Protein AF-A0A3A9FS52-F1 (afdb_monomer)

Solvent-accessible surface area (backbone atoms only — not comparable to full-atom values): 4676 Å² total; per-residue (Å²): 110,68,69,62,52,54,52,50,52,51,52,53,52,51,50,45,76,70,56,87,53,55,70,67,63,45,51,53,53,53,50,52,54,51,54,51,51,51,53,52,52,53,51,48,54,54,46,52,52,52,52,54,56,47,51,55,52,57,57,54,56,67,61,68,77,70,70,76,78,84,84,80,80,86,79,84,133

pLDDT: mean 70.99, std 16.24, range [37.06, 88.94]

Mean predicted aligned error: 14.93 Å

Radius of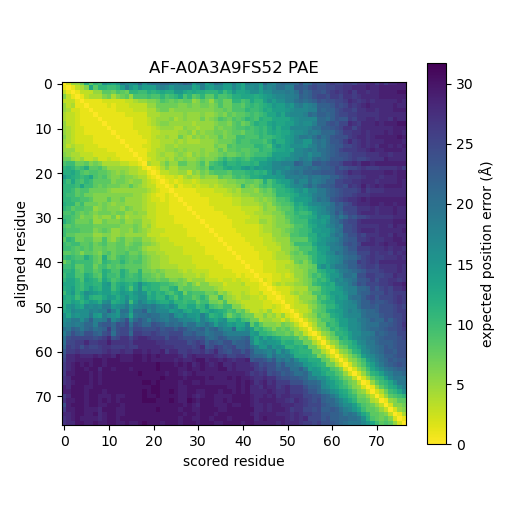 gyration: 27.94 Å; Cα contacts (8 Å, |Δi|>4): 4; chains: 1; bounding box: 60×15×83 Å

Foldseek 3Di:
DVVVVVVVVVVLVVCVVPVPDDPVVSVVVVVVVVVVVVVVVVVVVVVVVVVVVVVVVVVVVVVVPPDDDDPPDDDDD

Structure (mmCIF, N/CA/C/O backbone):
data_AF-A0A3A9FS52-F1
#
_entry.id   AF-A0A3A9FS52-F1
#
loop_
_atom_site.group_PDB
_atom_site.id
_atom_site.type_symbol
_atom_site.label_atom_id
_atom_site.label_alt_id
_atom_site.label_comp_id
_atom_site.label_asym_id
_atom_site.label_entity_id
_atom_site.label_seq_id
_atom_site.pdbx_PDB_ins_code
_atom_site.Cartn_x
_atom_site.Cartn_y
_atom_site.Cartn_z
_atom_site.occupancy
_atom_site.B_iso_or_equiv
_atom_site.auth_seq_id
_atom_site.auth_comp_id
_atom_site.auth_asym_id
_atom_site.auth_atom_id
_atom_site.pdbx_PDB_model_num
ATOM 1 N N . MET A 1 1 ? 1.817 -4.271 14.773 1.00 55.59 1 MET A N 1
ATOM 2 C CA . MET A 1 1 ? 1.386 -3.526 13.567 1.00 55.59 1 MET A CA 1
ATOM 3 C C . MET A 1 1 ? 2.523 -2.843 12.806 1.00 55.59 1 MET A C 1
ATOM 5 O O . MET A 1 1 ? 2.669 -3.133 11.629 1.00 55.59 1 MET A O 1
ATOM 9 N N . ILE A 1 2 ? 3.364 -2.007 13.436 1.00 56.09 2 ILE A N 1
ATOM 10 C CA . ILE A 1 2 ? 4.419 -1.234 12.732 1.00 56.09 2 ILE A CA 1
ATOM 11 C C . ILE A 1 2 ? 5.420 -2.115 11.955 1.00 56.09 2 ILE A C 1
ATOM 13 O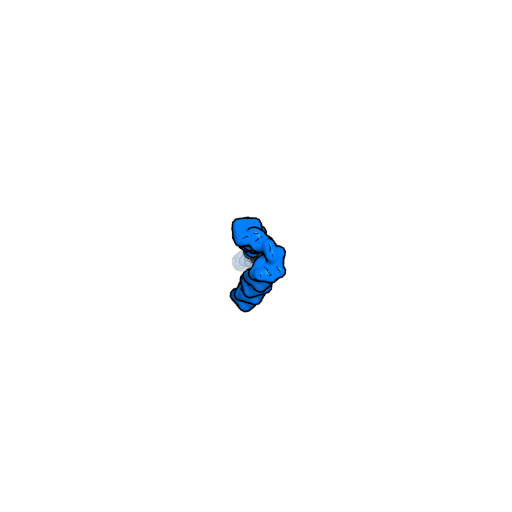 O . ILE A 1 2 ? 5.742 -1.799 10.814 1.00 56.09 2 ILE A O 1
ATOM 17 N N . ARG A 1 3 ? 5.859 -3.253 12.520 1.00 57.09 3 ARG A N 1
ATOM 18 C CA . ARG A 1 3 ? 6.743 -4.208 11.815 1.00 57.09 3 ARG A CA 1
ATOM 19 C C . ARG A 1 3 ? 6.115 -4.779 10.539 1.00 57.09 3 ARG A C 1
ATOM 21 O O . ARG A 1 3 ? 6.789 -4.853 9.520 1.00 57.09 3 ARG A O 1
ATOM 28 N N . ASN A 1 4 ? 4.827 -5.126 10.578 1.00 73.25 4 ASN A N 1
ATOM 29 C CA . ASN A 1 4 ? 4.122 -5.671 9.413 1.00 73.25 4 ASN A CA 1
ATOM 30 C C . ASN A 1 4 ? 3.979 -4.610 8.315 1.00 73.25 4 ASN A C 1
ATOM 32 O O . ASN A 1 4 ? 4.118 -4.924 7.140 1.00 73.25 4 ASN A O 1
ATOM 36 N N . TYR A 1 5 ? 3.773 -3.348 8.703 1.00 72.44 5 TYR A N 1
ATOM 37 C CA . TYR A 1 5 ? 3.714 -2.228 7.767 1.00 72.44 5 TYR A CA 1
ATOM 38 C C . TYR A 1 5 ? 5.067 -1.948 7.097 1.00 72.44 5 TYR A C 1
ATOM 40 O O . TYR A 1 5 ? 5.127 -1.764 5.883 1.00 72.44 5 TYR A O 1
ATOM 48 N N . GLN A 1 6 ? 6.161 -1.949 7.866 1.00 74.12 6 GLN A N 1
ATOM 49 C CA . GLN A 1 6 ? 7.511 -1.770 7.318 1.00 74.12 6 GLN A CA 1
ATOM 50 C C . GLN A 1 6 ? 7.874 -2.885 6.330 1.00 74.12 6 GLN A C 1
ATOM 52 O O . GLN A 1 6 ? 8.334 -2.590 5.230 1.00 74.12 6 GLN A O 1
ATOM 57 N N . MET A 1 7 ? 7.582 -4.140 6.685 1.00 82.62 7 MET A N 1
ATOM 58 C CA . MET A 1 7 ? 7.852 -5.295 5.826 1.00 82.62 7 MET A CA 1
ATOM 59 C C . MET A 1 7 ? 7.018 -5.262 4.536 1.00 82.62 7 MET A C 1
ATOM 61 O O . MET A 1 7 ? 7.544 -5.500 3.452 1.00 82.62 7 MET A O 1
ATOM 65 N N . LEU A 1 8 ? 5.739 -4.887 4.629 1.00 80.44 8 LEU A N 1
ATOM 66 C CA . LEU A 1 8 ? 4.872 -4.713 3.462 1.00 80.44 8 LEU A CA 1
ATOM 67 C C . LEU A 1 8 ? 5.382 -3.603 2.533 1.00 80.44 8 LEU A C 1
ATOM 69 O O . LEU A 1 8 ? 5.409 -3.768 1.315 1.00 80.44 8 LEU A O 1
ATOM 73 N N . LYS A 1 9 ? 5.833 -2.480 3.103 1.00 80.56 9 LYS A N 1
ATOM 74 C CA . LYS A 1 9 ? 6.411 -1.370 2.339 1.00 80.56 9 LYS A CA 1
ATOM 75 C C . LYS A 1 9 ? 7.672 -1.797 1.580 1.00 80.56 9 LYS A C 1
ATOM 77 O O . LYS A 1 9 ? 7.825 -1.430 0.418 1.00 80.56 9 LYS A O 1
ATOM 82 N N . GLU A 1 10 ? 8.556 -2.572 2.207 1.00 85.44 10 GLU A N 1
ATOM 83 C CA . GLU A 1 10 ? 9.746 -3.123 1.543 1.00 85.44 10 GLU A CA 1
ATOM 84 C C . GLU A 1 10 ? 9.389 -4.088 0.412 1.00 85.44 10 GLU A C 1
ATOM 86 O O . GLU A 1 10 ? 9.952 -3.973 -0.674 1.00 85.44 10 GLU A O 1
ATOM 91 N N . GLN A 1 11 ? 8.422 -4.985 0.622 1.00 85.00 11 GLN A N 1
ATOM 92 C CA . GLN A 1 11 ? 7.969 -5.922 -0.412 1.00 85.00 11 GLN A CA 1
ATOM 93 C C . GLN A 1 11 ? 7.379 -5.205 -1.628 1.00 85.00 11 GLN A C 1
ATOM 95 O O . GLN A 1 11 ? 7.700 -5.552 -2.763 1.00 85.00 11 GLN A O 1
ATOM 100 N N . ILE A 1 12 ? 6.556 -4.180 -1.398 1.00 81.75 12 ILE A N 1
ATOM 101 C CA . ILE A 1 12 ? 5.975 -3.360 -2.465 1.00 81.75 12 ILE A CA 1
ATOM 102 C C . ILE A 1 12 ? 7.080 -2.631 -3.240 1.00 81.75 12 ILE A C 1
ATOM 104 O O . ILE A 1 12 ? 7.102 -2.678 -4.469 1.00 81.75 12 ILE A O 1
ATOM 108 N N . ASN A 1 13 ? 8.032 -2.008 -2.539 1.00 81.62 13 ASN A N 1
ATOM 109 C CA . ASN A 1 13 ? 9.156 -1.322 -3.178 1.00 81.62 13 ASN A CA 1
ATOM 110 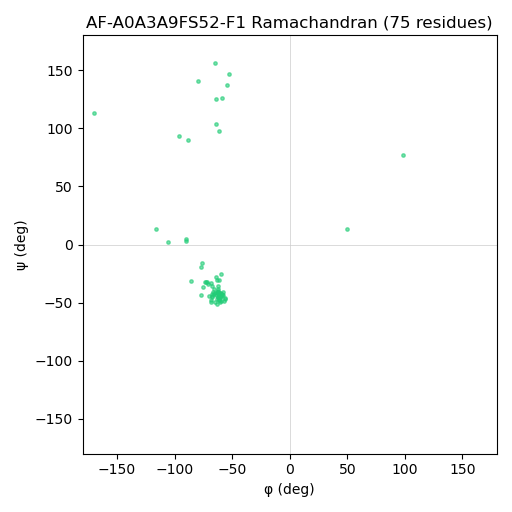C C . ASN A 1 13 ? 10.023 -2.280 -4.003 1.00 81.62 13 ASN A C 1
ATOM 112 O O . ASN A 1 13 ? 10.393 -1.953 -5.130 1.00 81.62 13 ASN A O 1
ATOM 116 N N . TYR A 1 14 ? 10.318 -3.464 -3.463 1.00 86.69 14 TYR A N 1
ATOM 117 C CA . TYR A 1 14 ? 11.073 -4.493 -4.167 1.00 86.69 14 TYR A CA 1
ATOM 118 C C . TYR A 1 14 ? 10.343 -4.956 -5.431 1.00 86.69 14 TYR A C 1
ATOM 120 O O . TYR A 1 14 ? 10.944 -5.002 -6.502 1.00 86.69 14 TYR A O 1
ATOM 128 N N . ALA A 1 15 ? 9.044 -5.250 -5.337 1.00 84.25 15 ALA A N 1
ATOM 129 C CA . ALA A 1 15 ? 8.248 -5.672 -6.486 1.00 84.25 15 ALA A CA 1
ATOM 130 C C . ALA A 1 15 ? 8.263 -4.614 -7.599 1.00 84.25 15 ALA A C 1
ATOM 132 O O . ALA A 1 15 ? 8.480 -4.948 -8.757 1.00 84.25 15 ALA A O 1
ATOM 133 N N . I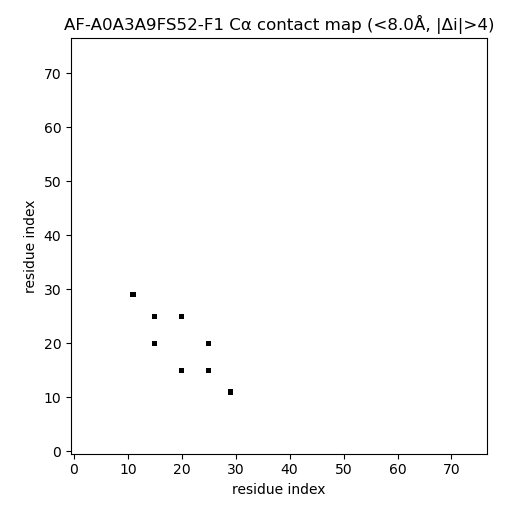LE A 1 16 ? 8.130 -3.335 -7.245 1.00 80.94 16 ILE A N 1
ATOM 134 C CA . ILE A 1 16 ? 8.147 -2.225 -8.205 1.00 80.94 16 ILE A CA 1
ATOM 135 C C . ILE A 1 16 ? 9.484 -2.118 -8.918 1.00 80.94 16 ILE A C 1
ATOM 137 O O . ILE A 1 16 ? 9.515 -2.100 -10.146 1.00 80.94 16 ILE A O 1
ATOM 141 N N . GLN A 1 17 ? 10.583 -2.100 -8.161 1.00 82.62 17 GLN A N 1
ATOM 142 C CA . GLN A 1 17 ? 11.929 -1.972 -8.723 1.00 82.62 17 GLN A CA 1
ATOM 143 C C . GLN A 1 17 ? 12.280 -3.104 -9.698 1.00 82.62 17 GLN A C 1
ATOM 145 O O . GLN A 1 17 ? 13.097 -2.896 -10.589 1.00 82.62 17 GLN A O 1
ATOM 150 N N . ASN A 1 18 ? 11.652 -4.275 -9.554 1.00 85.56 18 ASN A N 1
ATOM 151 C CA . ASN A 1 18 ? 11.908 -5.457 -10.381 1.00 85.56 18 ASN A CA 1
ATOM 152 C C . ASN A 1 18 ? 10.800 -5.755 -11.410 1.00 85.56 18 ASN A C 1
ATOM 154 O O . ASN A 1 18 ? 10.881 -6.757 -12.112 1.00 85.56 18 ASN A O 1
ATOM 158 N N . SER A 1 19 ? 9.757 -4.925 -11.504 1.00 80.44 19 SER A N 1
ATOM 159 C CA . SER A 1 19 ? 8.571 -5.211 -12.333 1.00 80.44 19 SER A CA 1
ATOM 160 C C . SER A 1 19 ? 8.649 -4.696 -13.775 1.00 80.44 19 SER A C 1
ATOM 162 O O . SER A 1 19 ? 7.660 -4.803 -14.493 1.00 80.44 19 SER A O 1
ATOM 164 N N . GLU A 1 20 ? 9.780 -4.098 -14.183 1.00 84.94 20 GLU A N 1
ATOM 165 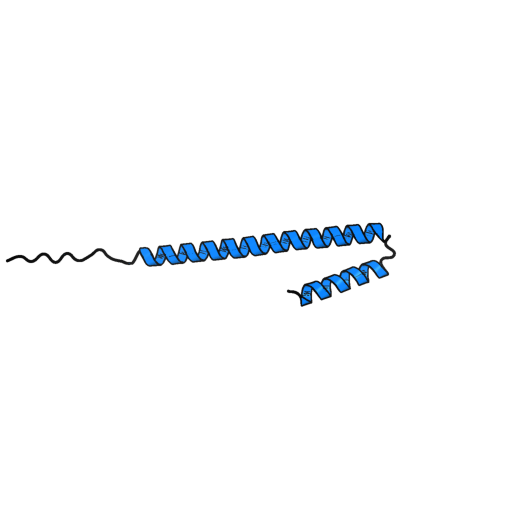C CA . GLU A 1 20 ? 9.941 -3.335 -15.446 1.00 84.94 20 GLU A CA 1
ATOM 166 C C . GLU A 1 20 ? 8.843 -2.271 -15.669 1.00 84.94 20 GLU A C 1
ATOM 168 O O . GLU A 1 20 ? 8.680 -1.723 -16.759 1.00 84.94 20 GLU A O 1
ATOM 173 N N . LEU A 1 21 ? 8.073 -1.978 -14.621 1.00 81.06 21 LEU A N 1
ATOM 174 C CA . LEU A 1 21 ? 6.871 -1.178 -14.685 1.00 81.06 21 LEU A CA 1
ATOM 175 C C . LEU A 1 21 ? 7.257 0.294 -14.725 1.00 81.06 21 LEU A C 1
ATOM 177 O O . LEU A 1 21 ? 8.164 0.737 -14.015 1.00 81.06 21 LEU A O 1
ATOM 181 N N . ASP A 1 22 ? 6.532 1.064 -15.532 1.00 86.50 22 ASP A N 1
ATOM 182 C CA . ASP A 1 22 ? 6.700 2.509 -15.555 1.00 86.50 22 ASP A CA 1
ATOM 183 C C . ASP A 1 22 ? 6.532 3.090 -14.142 1.00 86.50 22 ASP A C 1
ATOM 185 O O . ASP A 1 22 ? 5.624 2.715 -13.392 1.00 86.50 22 ASP A O 1
ATOM 189 N N . ILE A 1 23 ? 7.409 4.027 -13.780 1.00 80.62 23 ILE A N 1
ATOM 190 C CA . ILE A 1 23 ? 7.450 4.595 -12.430 1.00 80.62 23 ILE A CA 1
ATOM 191 C C . ILE A 1 23 ? 6.140 5.304 -12.057 1.00 80.62 23 ILE A C 1
ATOM 193 O O . ILE A 1 23 ? 5.742 5.293 -10.890 1.00 80.62 23 ILE A O 1
ATOM 197 N N . GLY A 1 24 ? 5.436 5.873 -13.041 1.00 83.56 24 GLY A N 1
ATOM 198 C CA . GLY A 1 24 ? 4.111 6.454 -12.863 1.00 83.56 24 GLY A CA 1
ATOM 199 C C . GLY A 1 24 ? 3.062 5.384 -12.576 1.00 83.56 24 GLY A C 1
ATOM 200 O O . GLY A 1 24 ? 2.316 5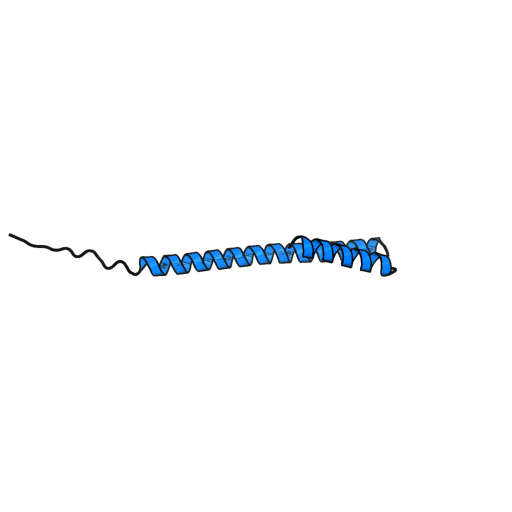.505 -11.603 1.00 83.56 24 GLY A O 1
ATOM 201 N N . ALA A 1 25 ? 3.039 4.303 -13.360 1.00 84.81 25 ALA A N 1
ATOM 202 C CA . ALA A 1 25 ? 2.137 3.171 -13.126 1.00 84.81 25 ALA A CA 1
ATOM 203 C C . ALA A 1 25 ? 2.366 2.537 -11.743 1.00 84.81 25 ALA A C 1
ATOM 205 O O . ALA A 1 25 ? 1.412 2.282 -11.005 1.00 84.81 25 ALA A O 1
ATOM 206 N N . ALA A 1 26 ? 3.629 2.369 -11.351 1.00 84.12 26 ALA A N 1
ATOM 207 C CA . ALA A 1 26 ? 3.995 1.833 -10.048 1.00 84.12 26 ALA A CA 1
ATOM 208 C C . ALA A 1 26 ? 3.502 2.734 -8.912 1.00 84.12 26 ALA A C 1
ATOM 210 O O . ALA A 1 26 ? 2.903 2.249 -7.954 1.00 84.12 26 ALA A O 1
ATOM 211 N N . TYR A 1 27 ? 3.684 4.051 -9.038 1.00 83.44 27 TYR A N 1
ATOM 212 C CA . TYR A 1 27 ? 3.196 5.020 -8.060 1.00 83.44 27 TYR A CA 1
ATOM 213 C C . TYR A 1 27 ? 1.677 4.929 -7.851 1.00 83.44 27 TYR A C 1
ATOM 215 O O . TYR A 1 27 ? 1.214 4.947 -6.708 1.00 83.44 27 TYR A O 1
ATOM 223 N N . PHE A 1 28 ? 0.896 4.793 -8.927 1.00 86.38 28 PHE A N 1
ATOM 224 C CA . PHE A 1 28 ? -0.559 4.662 -8.818 1.00 86.38 28 PHE A CA 1
ATOM 225 C C . PHE A 1 28 ? -0.981 3.366 -8.126 1.00 86.38 28 PHE A C 1
ATOM 227 O O . PHE A 1 28 ? -1.839 3.418 -7.247 1.00 86.38 28 PHE A O 1
ATOM 234 N N . ILE A 1 29 ? -0.344 2.237 -8.451 1.00 84.81 29 ILE A N 1
ATOM 235 C CA . ILE A 1 29 ? -0.622 0.948 -7.798 1.00 84.81 29 ILE A CA 1
ATOM 236 C C . ILE A 1 29 ? -0.316 1.031 -6.301 1.00 84.81 29 ILE A C 1
ATOM 238 O O . ILE A 1 29 ? -1.146 0.662 -5.474 1.00 84.81 29 ILE A O 1
ATOM 242 N N . VAL A 1 30 ? 0.848 1.572 -5.934 1.00 85.25 30 VAL A N 1
ATOM 243 C CA . VAL A 1 30 ? 1.237 1.768 -4.528 1.00 85.25 30 VAL A CA 1
ATOM 244 C C . VAL A 1 30 ? 0.218 2.608 -3.786 1.00 85.25 30 VAL A C 1
ATOM 246 O O . VAL A 1 30 ? -0.212 2.253 -2.688 1.00 85.25 30 VAL A O 1
ATOM 249 N N . LYS A 1 31 ? -0.155 3.740 -4.383 1.00 86.69 31 LYS A N 1
ATOM 250 C CA . LYS A 1 31 ? -1.104 4.674 -3.794 1.00 86.69 31 LYS A CA 1
ATOM 251 C C . LYS A 1 31 ? -2.452 4.001 -3.548 1.00 86.69 31 LYS A C 1
ATOM 253 O O . LYS A 1 31 ? -3.002 4.164 -2.463 1.00 86.69 31 LYS A O 1
ATOM 258 N N . ASP A 1 32 ? -2.951 3.239 -4.515 1.00 88.62 32 ASP A N 1
ATOM 259 C CA . ASP A 1 32 ? -4.244 2.562 -4.412 1.00 88.62 32 ASP A CA 1
ATOM 260 C C . ASP A 1 32 ? -4.237 1.457 -3.343 1.00 88.62 32 ASP A C 1
ATOM 262 O O . ASP A 1 32 ? -5.137 1.380 -2.499 1.00 88.62 32 ASP A O 1
ATOM 266 N N . VAL A 1 33 ? -3.158 0.667 -3.289 1.00 86.19 33 VAL A N 1
ATOM 267 C CA . VAL A 1 33 ? -2.951 -0.352 -2.248 1.00 86.19 33 VAL A CA 1
ATOM 268 C C . VAL A 1 33 ? -2.935 0.284 -0.858 1.00 86.19 33 VAL A C 1
ATOM 270 O O . VAL A 1 33 ? -3.650 -0.174 0.035 1.00 86.19 33 VAL A O 1
ATOM 273 N N . PHE A 1 34 ? -2.173 1.364 -0.660 1.00 84.56 34 PHE A N 1
ATOM 274 C CA . PHE A 1 34 ? -2.110 2.031 0.642 1.00 84.56 34 PHE A CA 1
ATOM 275 C C . PHE A 1 34 ? -3.434 2.690 1.036 1.00 84.56 34 PHE A C 1
ATOM 277 O O . PHE A 1 34 ? -3.846 2.549 2.185 1.00 84.56 34 PHE A O 1
ATOM 284 N N . GLN A 1 35 ? -4.132 3.344 0.103 1.00 88.31 35 GLN A N 1
ATOM 285 C CA . GLN A 1 35 ? -5.449 3.928 0.378 1.00 88.31 35 GLN A CA 1
ATOM 286 C C . GLN A 1 35 ? -6.479 2.865 0.767 1.00 88.31 35 GLN A C 1
ATOM 288 O O . GLN A 1 35 ? -7.314 3.091 1.645 1.00 88.31 35 GLN A O 1
ATOM 293 N N . THR A 1 36 ? -6.429 1.698 0.129 1.00 88.94 36 THR A N 1
ATOM 294 C CA . THR A 1 36 ? -7.322 0.582 0.453 1.00 88.94 36 THR A CA 1
ATOM 295 C C . THR A 1 36 ? -7.023 0.017 1.839 1.00 88.94 36 THR A C 1
ATOM 297 O O . THR A 1 36 ? -7.944 -0.170 2.636 1.00 88.94 36 THR A O 1
ATOM 300 N N . LEU A 1 37 ? -5.745 -0.189 2.166 1.00 84.44 37 LEU A N 1
ATOM 301 C CA . LEU A 1 37 ? -5.322 -0.657 3.489 1.00 84.44 37 LEU A CA 1
ATOM 302 C C . LEU A 1 37 ? -5.718 0.312 4.603 1.00 84.44 37 LEU A C 1
ATOM 304 O O . LEU A 1 37 ? -6.186 -0.120 5.652 1.00 84.44 37 LEU A O 1
ATOM 308 N N . GLU A 1 38 ? -5.569 1.613 4.373 1.00 84.69 38 GLU A N 1
ATOM 309 C CA . GLU A 1 38 ? -5.954 2.649 5.329 1.00 84.69 38 GLU A CA 1
ATOM 310 C C . GLU A 1 38 ? -7.465 2.627 5.608 1.00 84.69 38 GLU A C 1
ATOM 312 O O . GLU A 1 38 ? -7.888 2.621 6.765 1.00 84.69 38 GLU A O 1
ATOM 317 N N . LYS A 1 39 ? -8.293 2.508 4.562 1.00 87.38 39 LYS A N 1
ATOM 318 C CA . LYS A 1 39 ? -9.749 2.353 4.716 1.00 87.38 39 LYS A CA 1
ATOM 319 C C . LYS A 1 39 ? -10.114 1.099 5.508 1.00 87.38 39 LYS A C 1
ATOM 321 O O . LYS A 1 39 ? -10.964 1.173 6.392 1.00 87.38 39 LYS A O 1
ATOM 326 N N . MET A 1 40 ? -9.482 -0.037 5.207 1.00 82.88 40 MET A N 1
ATOM 327 C CA . MET A 1 40 ? -9.714 -1.290 5.934 1.00 82.88 40 MET A CA 1
ATOM 328 C C . MET A 1 40 ? -9.303 -1.175 7.402 1.00 82.88 40 MET A C 1
ATOM 330 O O . MET A 1 40 ? -10.031 -1.638 8.273 1.00 82.88 40 MET A O 1
ATOM 334 N N . TYR A 1 41 ? -8.176 -0.521 7.683 1.00 82.81 41 TYR A N 1
ATOM 335 C CA . TYR A 1 41 ? -7.698 -0.289 9.041 1.00 82.81 41 TYR A CA 1
ATOM 336 C C . TYR A 1 41 ? -8.689 0.540 9.865 1.00 82.81 41 TYR A C 1
ATOM 338 O O . TYR A 1 41 ? -9.076 0.130 10.959 1.00 82.81 41 TYR A O 1
ATOM 346 N N . TYR A 1 42 ? -9.166 1.664 9.324 1.00 83.19 42 TYR A N 1
ATOM 347 C CA . TYR A 1 42 ? -10.166 2.482 10.012 1.00 83.19 42 TYR A CA 1
ATOM 348 C C . TYR A 1 42 ? -11.508 1.765 10.171 1.00 83.19 42 TYR A C 1
ATOM 350 O O . TYR A 1 42 ? -12.141 1.877 11.219 1.00 83.19 42 TYR A O 1
ATOM 358 N N . ALA A 1 43 ? -11.937 0.995 9.168 1.00 82.81 43 ALA A N 1
ATOM 359 C CA . ALA A 1 43 ? -13.140 0.177 9.275 1.00 82.81 43 ALA A CA 1
ATOM 360 C C . ALA A 1 43 ? -13.013 -0.885 10.379 1.00 82.81 43 ALA A C 1
ATOM 362 O O . ALA A 1 43 ? -13.967 -1.107 11.124 1.00 82.81 43 ALA A O 1
ATOM 363 N N . HIS A 1 44 ? -11.838 -1.503 10.512 1.00 79.19 44 HIS A N 1
ATOM 364 C CA . HIS A 1 44 ? -11.567 -2.490 11.549 1.00 79.19 44 HIS A CA 1
ATOM 365 C C . HIS A 1 44 ? -11.622 -1.870 12.948 1.00 79.19 44 HIS A C 1
ATOM 367 O O . HIS A 1 44 ? -12.393 -2.355 13.768 1.00 79.19 44 HIS A O 1
ATOM 373 N N . ILE A 1 45 ? -10.937 -0.742 13.178 1.00 80.06 45 ILE A N 1
ATOM 374 C CA . ILE A 1 45 ? -11.013 -0.007 14.455 1.00 80.06 45 ILE A CA 1
ATOM 375 C C . ILE A 1 45 ? -12.454 0.374 14.792 1.00 80.06 45 ILE A C 1
ATOM 377 O O . ILE A 1 45 ? -12.900 0.187 15.919 1.00 80.06 45 ILE A O 1
ATOM 381 N N . ASN A 1 46 ? -13.202 0.902 13.819 1.00 77.69 46 ASN A N 1
ATOM 382 C CA . ASN A 1 46 ? -14.597 1.272 14.045 1.00 77.69 46 ASN A CA 1
ATOM 383 C C . ASN A 1 46 ? -15.451 0.053 14.411 1.00 77.69 46 ASN A C 1
ATOM 385 O O . ASN A 1 46 ? -16.370 0.170 15.215 1.00 77.69 46 ASN A O 1
ATOM 389 N N . THR A 1 47 ? -15.159 -1.109 13.828 1.00 82.00 47 THR A N 1
ATOM 390 C CA . THR A 1 47 ? -15.859 -2.358 14.144 1.00 82.00 47 THR A CA 1
ATOM 391 C C . THR A 1 47 ? -15.527 -2.818 15.559 1.00 82.00 47 THR A C 1
ATOM 393 O O . THR A 1 47 ? -16.453 -3.033 16.334 1.00 82.00 47 THR A O 1
ATOM 396 N N . GLU A 1 48 ? -14.243 -2.871 15.925 1.00 78.75 48 GLU A N 1
ATOM 397 C CA . GLU A 1 48 ? -13.795 -3.222 17.281 1.00 78.75 48 GLU A CA 1
ATOM 398 C C . GLU A 1 48 ? -14.427 -2.300 18.330 1.00 78.75 48 GLU A C 1
ATOM 400 O O . GLU A 1 48 ? -15.023 -2.770 19.296 1.00 78.75 48 GLU A O 1
ATOM 405 N N . PHE A 1 49 ? -14.415 -0.986 18.090 1.00 75.00 49 PHE A N 1
ATOM 406 C CA . PHE A 1 49 ? -15.017 -0.007 18.995 1.00 75.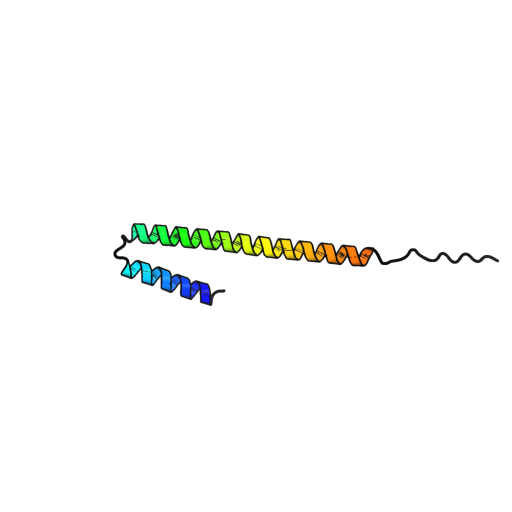00 49 PHE A CA 1
ATOM 407 C C . PHE A 1 49 ? -16.533 -0.197 19.157 1.00 75.00 49 PHE A C 1
ATOM 409 O O . PHE A 1 49 ? -17.076 -0.078 20.259 1.00 75.00 49 PHE A O 1
ATOM 416 N N . MET A 1 50 ? -17.244 -0.491 18.064 1.00 78.81 50 MET A N 1
ATOM 417 C CA . MET A 1 50 ? -18.688 -0.736 18.100 1.00 78.81 50 MET A CA 1
ATOM 418 C C . MET A 1 50 ? -19.031 -2.070 18.772 1.00 78.81 50 MET A C 1
ATOM 420 O O . MET A 1 50 ? -20.072 -2.164 19.421 1.00 78.81 50 MET A O 1
ATOM 424 N N . GLU A 1 51 ? -18.192 -3.095 18.629 1.00 81.38 51 GLU A N 1
ATOM 425 C CA . GLU A 1 51 ? -18.343 -4.385 19.311 1.00 81.38 51 GLU A CA 1
ATOM 426 C C . GLU A 1 51 ? -18.069 -4.270 20.816 1.00 81.38 51 GLU A C 1
ATOM 428 O O . GLU A 1 51 ? -18.873 -4.755 21.614 1.00 81.38 51 GLU A O 1
ATOM 433 N N . GLU A 1 52 ? -17.012 -3.561 21.220 1.00 72.31 52 GLU A N 1
ATOM 434 C CA . GLU A 1 52 ? -16.735 -3.246 22.629 1.00 72.31 52 GLU A CA 1
ATOM 435 C C . GLU A 1 52 ? -17.868 -2.425 23.259 1.00 72.31 52 GLU A C 1
ATOM 437 O O . GLU A 1 52 ? -18.354 -2.745 24.344 1.00 72.31 52 GLU A O 1
ATOM 442 N N . SER A 1 53 ? -18.371 -1.415 22.543 1.00 67.69 53 SER A N 1
ATOM 443 C CA . SER A 1 53 ? -19.492 -0.588 23.008 1.00 67.69 53 SER A CA 1
ATOM 444 C C . SER A 1 53 ? -20.801 -1.371 23.162 1.00 67.69 53 SER A C 1
ATOM 446 O O . SER A 1 53 ? -21.653 -0.989 23.963 1.00 67.69 53 SER A O 1
ATOM 448 N N . LYS A 1 54 ? -20.998 -2.446 22.388 1.00 70.38 54 LYS A N 1
ATOM 449 C CA . LYS A 1 54 ? -22.161 -3.335 22.525 1.00 70.38 54 LYS A CA 1
ATOM 450 C C . LYS A 1 54 ? -22.015 -4.271 23.720 1.00 70.38 54 LYS A C 1
ATOM 452 O O . LYS A 1 54 ? -22.965 -4.384 24.486 1.00 70.38 54 LYS A O 1
ATOM 457 N N . LYS A 1 55 ? -20.830 -4.857 23.927 1.00 66.00 55 LYS A N 1
ATOM 458 C CA . LYS A 1 55 ? -20.551 -5.691 25.108 1.00 66.00 55 LYS A CA 1
ATOM 459 C C . LYS A 1 55 ? -20.751 -4.930 26.418 1.00 66.00 55 LYS A C 1
ATOM 461 O O . LYS A 1 55 ? -21.412 -5.442 27.310 1.00 66.00 55 LYS A O 1
ATOM 466 N N . ASN A 1 56 ? -20.280 -3.684 26.500 1.00 60.28 56 ASN A N 1
ATOM 467 C CA . ASN A 1 56 ? -20.477 -2.866 27.703 1.00 60.28 56 ASN A CA 1
ATOM 468 C C . ASN A 1 56 ? -21.959 -2.565 27.995 1.00 60.28 56 ASN A C 1
ATOM 470 O O . ASN A 1 56 ? -22.332 -2.437 29.155 1.00 60.28 56 ASN A O 1
ATOM 474 N N . LYS A 1 57 ? -22.817 -2.470 26.968 1.00 59.31 57 LYS A N 1
ATOM 475 C CA . LYS A 1 57 ? -24.266 -2.276 27.164 1.00 59.31 57 LYS A CA 1
ATOM 476 C C . LYS A 1 57 ? -24.980 -3.547 27.619 1.00 59.31 57 LYS A C 1
ATOM 478 O O . LYS A 1 57 ? -25.889 -3.460 28.435 1.00 59.31 57 LYS A O 1
ATOM 483 N N . GLU A 1 58 ? -24.570 -4.709 27.113 1.00 55.78 58 GLU A N 1
ATOM 484 C CA . GLU A 1 58 ? -25.121 -6.000 27.547 1.00 55.78 58 GLU A CA 1
ATOM 485 C C . GLU A 1 58 ? -24.717 -6.336 28.995 1.00 55.78 58 GLU A C 1
ATOM 487 O O . GLU A 1 58 ? -25.519 -6.898 29.739 1.00 55.78 58 GLU A O 1
ATOM 492 N N . GLU A 1 59 ? -23.520 -5.931 29.435 1.00 51.59 59 GLU A N 1
ATOM 493 C CA . GLU A 1 59 ? -23.087 -6.091 30.831 1.00 51.59 59 GLU A CA 1
ATOM 494 C C . GLU A 1 59 ? -23.787 -5.118 31.802 1.00 51.59 59 GLU A C 1
ATOM 496 O O . GLU A 1 59 ? -24.053 -5.493 32.945 1.00 51.59 59 GLU A O 1
ATOM 501 N N . GLU A 1 60 ? -24.147 -3.900 31.377 1.00 50.28 60 GLU A N 1
ATOM 502 C CA . GLU A 1 60 ? -24.908 -2.961 32.222 1.00 50.28 60 GLU A CA 1
ATOM 503 C C . GLU A 1 60 ? -26.382 -3.377 32.414 1.00 50.28 60 GLU A C 1
ATOM 505 O O . GLU A 1 60 ? -26.933 -3.167 33.498 1.00 50.28 60 GLU A O 1
ATOM 510 N N . GLU A 1 61 ? -27.026 -4.017 31.430 1.00 47.28 61 GLU A N 1
ATOM 511 C CA . GLU A 1 61 ? -28.416 -4.489 31.572 1.00 47.28 61 GLU A CA 1
ATOM 512 C C . GLU A 1 61 ? -28.555 -5.715 32.508 1.00 47.28 61 GLU A C 1
ATOM 514 O O . GLU A 1 61 ? -29.534 -5.807 33.257 1.00 47.28 61 GLU A O 1
ATOM 519 N N . ASP A 1 62 ? -27.572 -6.625 32.580 1.00 44.25 62 ASP A N 1
ATOM 520 C CA . ASP A 1 62 ? -27.640 -7.798 33.486 1.00 44.25 62 ASP A CA 1
ATOM 521 C C . ASP A 1 62 ? -27.372 -7.442 34.970 1.00 44.25 62 ASP A C 1
ATOM 523 O O . ASP A 1 62 ? -27.726 -8.192 35.888 1.00 44.25 62 ASP A O 1
ATOM 527 N N . VAL A 1 63 ? -26.802 -6.262 35.248 1.00 48.00 63 VAL A N 1
ATOM 528 C CA . VAL A 1 63 ? -26.581 -5.777 36.626 1.00 48.00 63 VAL A CA 1
ATOM 529 C C . VAL A 1 63 ? -27.816 -5.058 37.185 1.00 48.00 63 VAL A C 1
ATOM 531 O O . VAL A 1 63 ? -28.088 -5.154 38.384 1.00 48.00 63 VAL A O 1
ATOM 534 N N . VAL A 1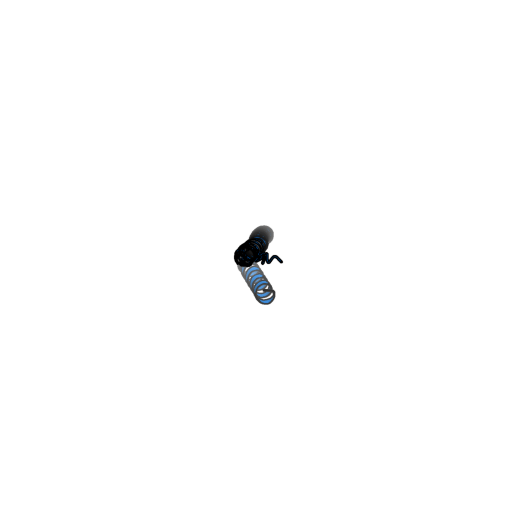 64 ? -28.614 -4.392 36.345 1.00 47.28 64 VAL A N 1
ATOM 535 C CA . VAL A 1 64 ? -29.797 -3.628 36.797 1.00 47.28 64 VAL A CA 1
ATOM 536 C C . VAL A 1 64 ? -30.993 -4.535 37.129 1.00 47.28 64 VAL A C 1
ATOM 538 O O . VAL A 1 64 ? -31.863 -4.150 37.908 1.00 47.28 64 VAL A O 1
ATOM 541 N N . THR A 1 65 ? -31.020 -5.775 36.635 1.00 43.69 65 THR A N 1
ATOM 542 C CA . THR A 1 65 ? -32.184 -6.673 36.786 1.00 43.69 65 THR A CA 1
ATOM 543 C C . THR A 1 65 ? -32.163 -7.556 38.050 1.00 43.69 65 THR A C 1
ATOM 545 O O . THR A 1 65 ? -33.048 -8.389 38.224 1.00 43.69 65 THR A O 1
ATOM 548 N N . LYS A 1 66 ? -31.176 -7.401 38.951 1.00 48.28 66 LYS A N 1
ATOM 549 C CA . LYS A 1 66 ? -31.035 -8.225 40.178 1.00 48.28 66 LYS A CA 1
ATOM 550 C C . LYS A 1 66 ? -31.170 -7.462 41.505 1.00 48.28 66 LYS A C 1
ATOM 552 O O . LYS A 1 66 ? -30.821 -8.006 42.549 1.00 48.28 66 LYS A O 1
ATOM 557 N N . GLN A 1 67 ? -31.665 -6.224 41.507 1.00 42.44 67 GLN A N 1
ATOM 558 C CA . GLN A 1 67 ? -32.058 -5.559 42.756 1.00 42.44 67 GLN A CA 1
ATOM 559 C C . GLN A 1 67 ? -33.562 -5.720 42.973 1.00 42.44 67 GLN A C 1
ATOM 561 O O . GLN A 1 67 ? -34.371 -4.947 42.466 1.00 42.44 67 GLN A O 1
ATOM 566 N N . ASP A 1 68 ? -33.911 -6.771 43.715 1.00 46.94 68 ASP A N 1
ATOM 567 C CA . ASP A 1 68 ? -35.244 -6.981 44.276 1.00 46.94 68 ASP A CA 1
ATOM 568 C C . ASP A 1 68 ? -35.717 -5.739 45.074 1.00 46.94 68 ASP A C 1
ATOM 570 O O . ASP A 1 68 ? -34.896 -5.039 45.681 1.00 46.94 68 ASP A O 1
ATOM 574 N N . PRO A 1 69 ? -37.030 -5.433 45.070 1.00 45.94 69 PRO A N 1
ATOM 575 C CA . PRO A 1 69 ? -37.597 -4.223 45.668 1.00 45.94 69 PRO A CA 1
ATOM 576 C C . PRO A 1 69 ? -37.416 -4.177 47.199 1.00 45.94 69 PRO A C 1
ATOM 578 O O . PRO A 1 69 ? -37.286 -5.222 47.839 1.00 45.94 69 PRO A O 1
ATOM 581 N N . PRO A 1 70 ? -37.424 -2.978 47.816 1.00 46.97 70 PRO A N 1
ATOM 582 C CA . PRO A 1 70 ? -37.185 -2.832 49.248 1.00 46.97 70 PRO A CA 1
ATOM 583 C C . PRO A 1 70 ? -38.288 -3.530 50.057 1.00 46.97 70 PRO A C 1
ATOM 585 O O . PRO A 1 70 ? -39.468 -3.230 49.885 1.00 46.97 70 PRO A O 1
ATOM 588 N N . GLU A 1 71 ? -37.909 -4.438 50.964 1.00 46.91 71 GLU A N 1
ATOM 589 C CA . GLU A 1 71 ? -38.803 -4.926 52.021 1.00 46.91 71 GLU A CA 1
ATOM 590 C C . GLU A 1 71 ? -39.204 -3.740 52.920 1.00 46.91 71 GLU A C 1
ATOM 592 O O . GLU A 1 71 ? -38.481 -3.364 53.846 1.00 46.91 71 GLU A O 1
ATOM 597 N N . GLU A 1 72 ? -40.379 -3.157 52.673 1.00 49.84 72 GLU A N 1
ATOM 598 C CA . GLU A 1 72 ? -41.120 -2.415 53.690 1.00 49.84 72 GLU A CA 1
ATOM 599 C C . GLU A 1 72 ? -41.518 -3.392 54.802 1.00 49.84 72 GLU A C 1
ATOM 601 O O . GLU A 1 72 ? -42.453 -4.181 54.667 1.00 49.84 72 GLU A O 1
ATOM 606 N N . LYS A 1 73 ? -40.811 -3.346 55.933 1.00 49.94 73 LYS A N 1
ATOM 607 C CA . LYS A 1 73 ? -41.338 -3.886 57.189 1.00 49.94 73 LYS A CA 1
ATOM 608 C C . LYS A 1 73 ? -42.129 -2.793 57.894 1.00 49.94 73 LYS A C 1
ATOM 610 O O . LYS A 1 73 ? -41.594 -2.040 58.703 1.00 49.94 73 LYS A O 1
ATOM 615 N N . GLU A 1 74 ? -43.421 -2.738 57.582 1.00 46.94 74 GLU A N 1
ATOM 616 C CA . GLU A 1 74 ? -44.432 -2.287 58.535 1.00 46.94 74 GLU A CA 1
ATOM 617 C C . GLU A 1 74 ? -44.398 -3.185 59.781 1.00 46.94 74 GLU A C 1
ATOM 619 O O . GLU A 1 74 ? -44.529 -4.402 59.678 1.00 46.94 74 GLU A O 1
ATOM 624 N N . GLN A 1 75 ? -44.263 -2.572 60.956 1.00 39.50 75 GLN A N 1
ATOM 625 C CA . GLN A 1 75 ? -44.857 -2.986 62.237 1.00 39.50 75 GLN A CA 1
ATOM 626 C C . GLN A 1 75 ? -44.602 -1.813 63.208 1.00 39.50 75 GLN A C 1
ATOM 628 O O . GLN A 1 75 ? -43.458 -1.473 63.472 1.00 39.50 75 GLN A O 1
ATOM 633 N N . GLY A 1 76 ? -45.568 -1.050 63.720 1.00 44.66 76 GLY A N 1
ATOM 634 C CA . GLY A 1 76 ? -46.979 -1.343 63.938 1.00 44.66 76 GLY A CA 1
ATOM 635 C C . GLY A 1 76 ? -47.224 -1.754 65.393 1.00 44.66 76 GLY A C 1
ATOM 636 O O . GLY A 1 76 ? -47.439 -2.931 65.630 1.00 44.66 76 GLY A O 1
ATOM 637 N N . LYS A 1 77 ? -47.238 -0.748 66.287 1.00 37.06 77 LYS A N 1
ATOM 638 C CA . LYS A 1 77 ? -47.738 -0.702 67.685 1.00 37.06 77 LYS A CA 1
ATOM 639 C C . LYS A 1 77 ? -47.100 -1.578 68.767 1.00 37.06 77 LYS A C 1
ATOM 641 O O . LYS A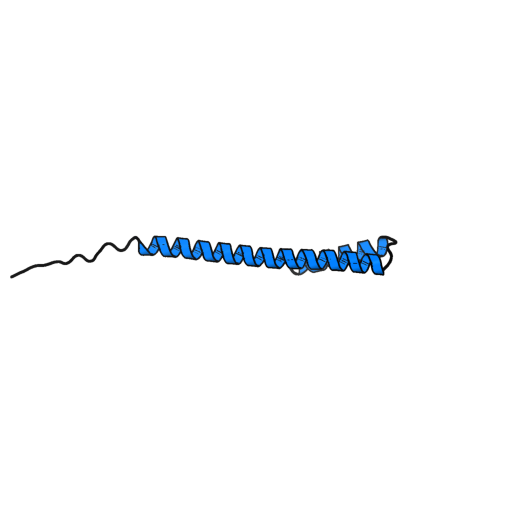 1 77 ? -47.197 -2.816 68.698 1.00 37.06 77 LYS A O 1
#

Sequence (77 aa):
MIRNYQMLKEQINYAIQNSELDIGAAYFIVKDVFQTLEKMYYAHINTEFMEESKKNKEEEEDVVTKQDPPEEKEQGK

Secondary structure (DSSP, 8-state):
-HHHHHHHHHHHHHHHHTTT--HHHHHHHHHHHHHHHHHHHHHHHHHHHHHHHHHHHHHHHHHHTT-PPP-------